Protein AF-A0A958ETL6-F1 (afdb_monomer_lite)

Structure (mmCIF, N/CA/C/O backbone):
data_AF-A0A958ETL6-F1
#
_entry.id   AF-A0A958ETL6-F1
#
loop_
_atom_site.group_PDB
_atom_site.id
_atom_site.type_symbol
_atom_site.label_atom_id
_atom_site.label_alt_id
_atom_site.label_comp_id
_atom_site.label_asym_id
_atom_site.label_entity_id
_atom_site.label_seq_id
_atom_site.pdbx_PDB_ins_code
_atom_site.Cartn_x
_atom_site.Cartn_y
_atom_site.Cartn_z
_atom_site.occupancy
_atom_site.B_iso_or_equiv
_atom_site.auth_seq_id
_atom_site.auth_comp_id
_atom_site.auth_asym_id
_atom_site.auth_atom_id
_atom_site.pdbx_PDB_model_num
ATOM 1 N N . MET A 1 1 ? -33.333 -55.009 3.898 1.00 46.34 1 MET A N 1
ATOM 2 C CA . MET A 1 1 ? -32.183 -54.099 3.695 1.00 46.34 1 MET A CA 1
ATOM 3 C C . MET A 1 1 ? -32.381 -52.874 4.578 1.00 46.34 1 MET A C 1
ATOM 5 O O . MET A 1 1 ? -33.246 -52.064 4.286 1.00 46.34 1 MET A O 1
ATOM 9 N N . ALA A 1 2 ? -31.664 -52.785 5.701 1.00 42.41 2 ALA A N 1
ATOM 10 C CA . ALA A 1 2 ? -31.843 -51.729 6.700 1.00 42.41 2 ALA A CA 1
ATOM 11 C C . ALA A 1 2 ? -30.692 -50.714 6.611 1.00 42.41 2 ALA A C 1
ATOM 13 O O . ALA A 1 2 ? -29.557 -51.043 6.953 1.00 42.41 2 ALA A O 1
ATOM 14 N N . LYS A 1 3 ? -30.967 -49.482 6.167 1.00 53.53 3 LYS A N 1
ATOM 15 C CA . LYS A 1 3 ? -30.033 -48.358 6.334 1.00 53.53 3 LYS A CA 1
ATOM 16 C C . LYS A 1 3 ? -30.390 -47.629 7.629 1.00 53.53 3 LYS A C 1
ATOM 18 O O . LYS A 1 3 ? -31.398 -46.938 7.708 1.00 53.53 3 LYS A O 1
ATOM 23 N N . LYS A 1 4 ? -29.568 -47.863 8.656 1.00 51.84 4 LYS A N 1
ATOM 24 C CA . LYS A 1 4 ? -29.624 -47.212 9.969 1.00 51.84 4 LYS A CA 1
ATOM 25 C C . LYS A 1 4 ? -29.411 -45.701 9.832 1.00 51.84 4 LYS A C 1
ATOM 27 O O . LYS A 1 4 ? -28.411 -45.268 9.265 1.00 51.84 4 LYS A O 1
ATOM 32 N N . GLN A 1 5 ? -30.317 -44.931 10.433 1.00 52.00 5 GLN A N 1
ATOM 33 C CA . GLN A 1 5 ? -30.063 -43.572 10.909 1.00 52.00 5 GLN A CA 1
ATOM 34 C C . GLN A 1 5 ? -28.853 -43.570 11.860 1.00 52.00 5 GLN A C 1
ATOM 36 O O . GLN A 1 5 ? -28.741 -44.442 12.723 1.00 52.00 5 GLN A O 1
ATOM 41 N N . LYS A 1 6 ? -27.983 -42.561 11.757 1.00 50.78 6 LYS A N 1
ATOM 42 C CA . LYS A 1 6 ? -27.083 -42.168 12.848 1.00 50.78 6 LYS A CA 1
ATOM 43 C C . LYS A 1 6 ? -27.304 -40.693 13.158 1.00 50.78 6 LYS A C 1
ATOM 45 O O . LYS A 1 6 ? -26.917 -39.816 12.393 1.00 50.78 6 LYS A O 1
ATOM 50 N N . ASN A 1 7 ? -27.953 -40.468 14.295 1.00 48.41 7 ASN A N 1
ATOM 51 C CA . ASN A 1 7 ? -28.001 -39.196 14.995 1.00 48.41 7 ASN A CA 1
ATOM 52 C C . ASN A 1 7 ? -26.605 -38.821 15.537 1.00 48.41 7 ASN A C 1
ATOM 54 O O . ASN A 1 7 ? -25.854 -39.699 15.955 1.00 48.41 7 ASN A O 1
ATOM 58 N N . LYS A 1 8 ? -26.334 -37.506 15.494 1.00 52.94 8 LYS A N 1
ATOM 59 C CA . LYS A 1 8 ? -25.397 -36.624 16.236 1.00 52.94 8 LYS A CA 1
ATOM 60 C C . LYS A 1 8 ? -24.540 -37.207 17.389 1.00 52.94 8 LYS A C 1
ATOM 62 O O . LYS A 1 8 ? -24.977 -38.096 18.110 1.00 52.94 8 LYS A O 1
ATOM 67 N N . PRO A 1 9 ? -23.417 -36.528 17.702 1.00 44.75 9 PRO A N 1
ATOM 68 C CA . PRO A 1 9 ? -23.505 -35.579 18.820 1.00 44.75 9 PRO A CA 1
ATOM 69 C C . PRO A 1 9 ? -23.043 -34.152 18.478 1.00 44.75 9 PRO A C 1
ATOM 71 O O . PRO A 1 9 ? -22.126 -33.920 17.697 1.00 44.75 9 PRO A O 1
ATOM 74 N N . LEU A 1 10 ? -23.744 -33.199 19.096 1.00 50.62 10 LEU A N 1
ATOM 75 C CA . LEU A 1 10 ? -23.306 -31.829 19.353 1.00 50.62 10 LEU A CA 1
ATOM 76 C C . LEU A 1 10 ? -22.190 -31.829 20.420 1.00 50.62 10 LEU A C 1
ATOM 78 O O . LEU A 1 10 ? -22.149 -32.739 21.245 1.00 50.62 10 LEU A O 1
ATOM 82 N N . LYS A 1 11 ? -21.499 -30.683 20.500 1.00 40.72 11 LYS A N 1
ATOM 83 C CA . LYS A 1 11 ? -20.895 -30.053 21.693 1.00 40.72 11 LYS A CA 1
ATOM 84 C C . LYS A 1 11 ? -19.429 -30.370 22.062 1.00 40.72 11 LYS A C 1
ATOM 86 O O . LYS A 1 11 ? -19.129 -31.395 22.656 1.00 40.72 11 LYS A O 1
ATOM 91 N N . ASN A 1 12 ? -18.631 -29.307 21.904 1.00 40.59 12 ASN A N 1
ATOM 92 C CA . ASN A 1 12 ? -18.041 -28.491 22.982 1.00 40.59 12 ASN A CA 1
ATOM 93 C C . ASN A 1 12 ? -16.544 -28.605 23.298 1.00 40.59 12 ASN A C 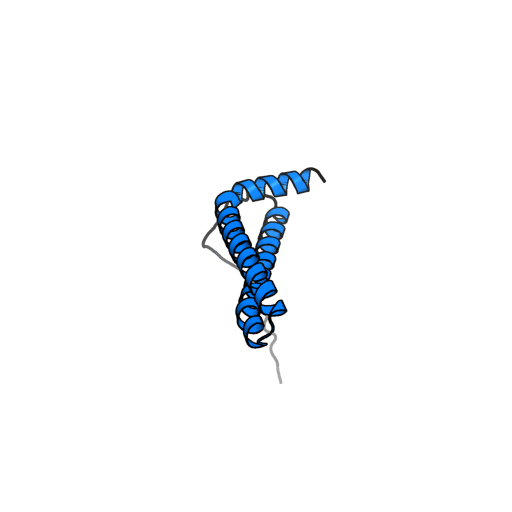1
ATOM 95 O O . ASN A 1 12 ? -16.011 -29.698 23.452 1.00 40.59 12 ASN A O 1
ATOM 99 N N . ASN A 1 13 ? -16.018 -27.404 23.594 1.00 44.56 13 ASN A N 1
ATOM 100 C CA . ASN A 1 13 ? -14.893 -27.064 24.467 1.00 44.56 13 ASN A CA 1
ATOM 101 C C . ASN A 1 13 ? -13.495 -27.220 23.847 1.00 44.56 13 ASN A C 1
ATOM 103 O O . ASN A 1 13 ? -13.175 -28.252 23.280 1.00 44.56 13 ASN A O 1
ATOM 107 N N . ASP A 1 14 ? -12.546 -26.305 23.993 1.00 41.84 14 ASP A N 1
ATOM 108 C CA . ASP A 1 14 ? -12.469 -24.939 24.523 1.00 41.84 14 ASP A CA 1
ATOM 109 C C . ASP A 1 14 ? -10.964 -24.579 24.471 1.00 41.84 14 ASP A C 1
ATOM 111 O O . ASP A 1 14 ? -10.126 -25.480 24.388 1.00 41.84 14 ASP A O 1
ATOM 115 N N . LEU A 1 15 ? -10.632 -23.295 24.623 1.00 43.88 15 LEU A N 1
ATOM 116 C CA . LEU A 1 15 ? -9.331 -22.790 25.109 1.00 43.88 15 LEU A CA 1
ATOM 117 C C . LEU A 1 15 ? -8.105 -22.860 24.169 1.00 43.88 15 LEU A C 1
ATOM 119 O O . LEU A 1 15 ? -7.296 -23.784 24.236 1.00 43.88 15 LEU A O 1
ATOM 123 N N . ASN A 1 16 ? -7.822 -21.754 23.468 1.00 38.59 16 ASN A N 1
ATOM 124 C CA . ASN A 1 16 ? -6.756 -20.851 23.938 1.00 38.59 16 ASN A CA 1
ATOM 125 C C . ASN A 1 16 ? -6.618 -19.562 23.108 1.00 38.59 16 ASN A C 1
ATOM 127 O O . ASN A 1 16 ? -6.317 -19.627 21.921 1.00 38.59 16 ASN A O 1
ATOM 131 N N . LYS A 1 17 ? -6.685 -18.435 23.833 1.00 41.62 17 LYS A N 1
ATOM 132 C CA . LYS A 1 17 ? -6.096 -17.109 23.565 1.00 41.62 17 LYS A CA 1
ATOM 133 C C . LYS A 1 17 ? -6.560 -16.387 22.289 1.00 41.62 17 LYS A C 1
ATOM 135 O O . LYS A 1 17 ? -6.265 -16.807 21.184 1.00 41.62 17 LYS A O 1
ATOM 140 N N . THR A 1 18 ? -7.250 -15.257 22.376 1.00 39.50 18 THR A N 1
ATOM 141 C CA . THR A 1 18 ? -7.011 -14.156 23.316 1.00 39.50 18 THR A CA 1
ATOM 142 C C . THR A 1 18 ? -8.348 -13.511 23.650 1.00 39.50 18 THR A C 1
ATOM 144 O O . THR A 1 18 ? -9.013 -12.970 22.773 1.00 39.50 18 THR A O 1
ATOM 147 N N . GLU A 1 19 ? -8.737 -13.575 24.922 1.00 43.56 19 GLU A N 1
ATOM 148 C CA . GLU A 1 19 ? -9.657 -12.606 25.510 1.00 43.56 19 GLU A CA 1
ATOM 149 C C . GLU A 1 19 ? -8.930 -11.252 25.528 1.00 43.56 19 GLU A C 1
ATOM 151 O O . GLU A 1 19 ? -8.384 -10.824 26.542 1.00 43.56 19 GLU A O 1
ATOM 156 N N . GLU A 1 20 ? -8.834 -10.605 24.368 1.00 45.59 20 GLU A N 1
ATOM 157 C CA . GLU A 1 20 ? -8.721 -9.156 24.341 1.00 45.59 20 GLU A CA 1
ATOM 158 C C . GLU A 1 20 ? -10.092 -8.668 24.776 1.00 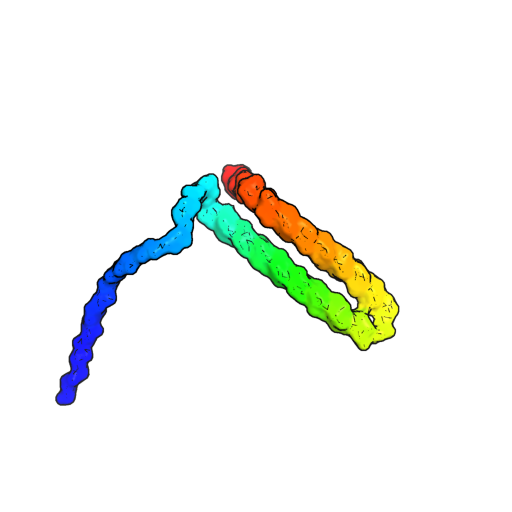45.59 20 GLU A C 1
ATOM 160 O O . GLU A 1 20 ? -11.090 -8.882 24.091 1.00 45.59 20 GLU A O 1
ATOM 165 N N . GLN A 1 21 ? -10.154 -8.091 25.973 1.00 42.19 21 GLN A N 1
ATOM 166 C CA . GLN A 1 21 ? -11.253 -7.224 26.365 1.00 42.19 21 GLN A CA 1
ATOM 167 C C . GLN A 1 21 ? -11.515 -6.296 25.176 1.00 42.19 21 GLN A C 1
ATOM 169 O O . GLN A 1 21 ? -10.674 -5.455 24.862 1.00 42.19 21 GLN A O 1
ATOM 174 N N . THR A 1 22 ? -12.615 -6.507 24.453 1.00 52.03 22 THR A N 1
ATOM 175 C CA . THR A 1 22 ? -12.952 -5.704 23.280 1.00 52.03 22 THR A CA 1
ATOM 176 C C . THR A 1 22 ? -13.326 -4.315 23.784 1.00 52.03 22 THR A C 1
ATOM 178 O O . THR A 1 22 ? -14.491 -4.034 24.050 1.00 52.03 22 THR A O 1
ATOM 181 N N . GLU A 1 23 ? -12.320 -3.454 23.962 1.00 57.12 23 GLU A N 1
ATOM 182 C CA . GLU A 1 23 ? -12.477 -2.023 24.257 1.00 57.12 23 GLU A CA 1
ATOM 183 C C . GLU A 1 23 ? -13.205 -1.299 23.103 1.00 57.12 23 GLU A C 1
ATOM 185 O O . GLU A 1 23 ? -13.598 -0.151 23.267 1.00 57.12 23 GLU A O 1
ATOM 190 N N . PHE A 1 24 ? -13.410 -1.975 21.961 1.00 59.41 24 PHE A N 1
ATOM 191 C CA . PHE A 1 24 ? -13.992 -1.449 20.728 1.00 59.41 24 PHE A CA 1
ATOM 192 C C . PHE A 1 24 ? -15.130 -2.331 20.204 1.00 59.41 24 PHE A C 1
ATOM 194 O O . PHE A 1 24 ? -15.059 -3.558 20.260 1.00 59.41 24 PHE A O 1
ATOM 201 N N . SER A 1 25 ? -16.156 -1.701 19.625 1.00 72.50 25 SER A N 1
ATOM 202 C CA . SER A 1 25 ? -17.267 -2.379 18.935 1.00 72.50 25 SER A CA 1
ATOM 203 C C . SER A 1 25 ? -16.801 -3.388 17.865 1.00 72.50 25 SER A C 1
ATOM 205 O O . SER A 1 25 ? -15.905 -3.090 17.071 1.00 72.50 25 SER A O 1
ATOM 207 N N . GLU A 1 26 ? -17.476 -4.545 17.761 1.00 76.19 26 GLU A N 1
ATOM 208 C CA . GLU A 1 26 ? -17.241 -5.559 16.710 1.00 76.19 26 GLU A CA 1
ATOM 209 C C . GLU A 1 26 ? -17.276 -4.956 15.290 1.00 76.19 26 GLU A C 1
ATOM 211 O O . GLU A 1 26 ? -16.542 -5.384 14.393 1.00 76.19 26 GLU A O 1
ATOM 216 N N . ALA A 1 27 ? -18.096 -3.917 15.079 1.00 73.56 27 ALA A N 1
ATOM 217 C CA . ALA A 1 27 ? -18.179 -3.200 13.807 1.00 73.56 27 ALA A CA 1
ATOM 218 C C . ALA A 1 27 ? -16.874 -2.452 13.470 1.00 73.56 27 ALA A C 1
ATOM 220 O O . ALA A 1 27 ? -16.440 -2.445 12.313 1.00 73.56 27 ALA A O 1
ATOM 221 N N . THR A 1 28 ? -16.221 -1.866 14.477 1.00 72.94 28 THR A N 1
ATOM 222 C CA . THR A 1 28 ? -14.948 -1.142 14.350 1.00 72.94 28 THR A CA 1
ATOM 223 C C . THR A 1 28 ? -13.820 -2.094 13.967 1.00 72.94 28 THR A C 1
ATOM 225 O O . THR A 1 28 ? -13.035 -1.802 13.061 1.00 72.94 28 THR A O 1
ATOM 228 N N . GLU A 1 29 ? -13.766 -3.269 14.593 1.00 77.81 29 GLU A N 1
ATOM 229 C CA . GLU A 1 29 ? -12.745 -4.276 14.292 1.00 77.81 29 GLU A CA 1
ATOM 230 C C . GLU A 1 29 ? -12.918 -4.883 12.899 1.00 77.81 29 GLU A C 1
ATOM 232 O O . GLU A 1 29 ? -11.943 -5.054 12.157 1.00 77.81 29 GLU A O 1
ATOM 237 N N . ALA A 1 30 ? -14.163 -5.158 12.501 1.00 81.94 30 ALA A N 1
ATOM 238 C CA . ALA A 1 30 ? -14.475 -5.651 11.166 1.00 81.94 30 ALA A CA 1
ATOM 239 C C . ALA A 1 30 ? -14.061 -4.645 10.079 1.00 81.94 30 ALA A C 1
ATOM 241 O O . ALA A 1 30 ? -13.471 -5.036 9.064 1.00 81.94 30 ALA A O 1
ATOM 242 N N . LEU A 1 31 ? -14.319 -3.349 10.295 1.00 79.88 31 LEU A N 1
ATOM 243 C CA . LEU A 1 31 ? -13.895 -2.278 9.391 1.00 79.88 31 LEU A CA 1
ATOM 244 C C . LEU A 1 31 ? -12.375 -2.133 9.350 1.00 79.88 31 LEU A C 1
ATOM 246 O O . LEU A 1 31 ? -11.807 -2.120 8.258 1.00 79.88 31 LEU A O 1
ATOM 250 N N . TYR A 1 32 ? -11.710 -2.108 10.506 1.00 80.94 32 TYR A N 1
ATOM 251 C CA . TYR A 1 32 ? -10.251 -2.042 10.595 1.00 80.94 32 TYR A CA 1
ATOM 252 C C . TYR A 1 32 ? -9.586 -3.189 9.820 1.00 80.94 32 TYR A C 1
ATOM 254 O O . TYR A 1 32 ? -8.739 -2.965 8.952 1.00 80.94 32 TYR A O 1
ATOM 262 N N . LYS A 1 33 ? -10.051 -4.426 10.028 1.00 83.31 33 LYS A N 1
ATOM 263 C CA . LYS A 1 33 ? -9.542 -5.610 9.323 1.00 83.31 33 LYS A CA 1
ATOM 264 C C . LYS A 1 33 ? -9.806 -5.556 7.817 1.00 83.31 33 LYS A C 1
ATOM 266 O O . LYS A 1 33 ? -8.984 -6.022 7.024 1.00 83.31 33 LYS A O 1
ATOM 271 N N . LYS A 1 34 ? -10.940 -4.985 7.401 1.00 85.56 34 LYS A N 1
ATOM 272 C CA . LYS A 1 34 ? -11.269 -4.786 5.984 1.00 85.56 34 LYS A CA 1
ATOM 273 C C . LYS A 1 34 ? -10.344 -3.751 5.341 1.00 85.56 34 LYS A C 1
ATOM 275 O O . LYS A 1 34 ? -9.843 -4.011 4.250 1.00 85.56 34 LYS A O 1
ATOM 280 N N . ILE A 1 35 ? -10.069 -2.640 6.025 1.00 83.94 35 ILE A N 1
ATOM 281 C CA . ILE A 1 35 ? -9.134 -1.598 5.571 1.00 83.94 35 ILE A CA 1
ATOM 282 C C . ILE A 1 35 ? -7.727 -2.181 5.415 1.00 83.94 35 ILE A C 1
ATOM 284 O O . ILE A 1 35 ? -7.141 -2.054 4.340 1.00 83.94 35 ILE A O 1
ATOM 288 N N . LEU A 1 36 ? -7.227 -2.908 6.421 1.00 83.12 36 LEU A N 1
ATOM 289 C CA . LEU A 1 36 ? -5.921 -3.575 6.351 1.00 83.12 36 LEU A CA 1
ATOM 290 C C . LEU A 1 36 ? -5.823 -4.537 5.161 1.00 83.12 36 LEU A C 1
ATOM 292 O O . LEU A 1 36 ? -4.822 -4.549 4.444 1.00 83.12 36 LEU A O 1
ATOM 296 N N . ARG A 1 37 ? -6.878 -5.321 4.904 1.00 86.50 37 ARG A N 1
ATOM 297 C CA . ARG A 1 37 ? -6.914 -6.249 3.765 1.00 86.50 37 ARG A CA 1
ATOM 298 C C . ARG A 1 37 ? -6.850 -5.517 2.424 1.00 86.50 37 ARG A C 1
ATOM 300 O O . ARG A 1 37 ? -6.126 -5.958 1.535 1.00 86.50 37 ARG A O 1
ATOM 307 N N . VAL A 1 38 ? -7.589 -4.417 2.279 1.00 87.12 38 VAL A N 1
ATOM 308 C CA . VAL A 1 38 ? -7.574 -3.597 1.057 1.00 87.12 38 VAL A CA 1
ATOM 309 C C . VAL A 1 38 ? -6.200 -2.961 0.855 1.00 87.12 38 VAL A C 1
ATOM 311 O O . VAL A 1 38 ? -5.657 -3.036 -0.244 1.00 87.12 38 VAL A O 1
ATOM 314 N N . MET A 1 39 ? -5.598 -2.406 1.910 1.00 80.31 39 MET A N 1
ATOM 315 C CA . MET A 1 39 ? -4.248 -1.840 1.847 1.00 80.31 39 MET A CA 1
ATOM 316 C C . MET A 1 39 ? -3.208 -2.881 1.425 1.00 80.31 39 MET A C 1
ATOM 318 O O . MET A 1 39 ? -2.415 -2.617 0.524 1.00 80.31 39 MET A O 1
ATOM 322 N N . SER A 1 40 ? -3.263 -4.085 2.000 1.00 86.00 40 SER A N 1
ATOM 323 C CA . SER A 1 40 ? -2.376 -5.194 1.629 1.00 86.00 40 SER A CA 1
ATOM 324 C C . SER A 1 40 ? -2.507 -5.574 0.147 1.00 86.00 40 SER A C 1
ATOM 326 O O . SER A 1 40 ? -1.500 -5.750 -0.539 1.00 86.00 40 SER A O 1
ATOM 328 N N . TRP A 1 41 ? -3.733 -5.619 -0.385 1.00 90.44 41 TRP A N 1
ATOM 329 C CA . TRP A 1 41 ? -3.971 -5.857 -1.812 1.00 90.44 41 TRP A CA 1
ATOM 330 C C . TRP A 1 41 ? -3.389 -4.759 -2.704 1.00 90.44 41 TRP A C 1
ATOM 332 O O . TRP A 1 41 ? -2.755 -5.068 -3.711 1.00 90.44 41 TRP A O 1
ATOM 342 N N . ILE A 1 42 ? -3.565 -3.489 -2.329 1.00 85.00 42 ILE A N 1
ATOM 343 C CA . ILE A 1 42 ? -3.013 -2.352 -3.079 1.00 85.00 42 ILE A CA 1
ATOM 344 C C . ILE A 1 42 ? -1.486 -2.448 -3.140 1.00 85.00 42 ILE A C 1
ATOM 346 O O . ILE A 1 42 ? -0.912 -2.303 -4.217 1.00 85.00 42 ILE A O 1
ATOM 350 N N . VAL A 1 43 ? -0.825 -2.744 -2.014 1.00 85.81 43 VAL A N 1
ATOM 351 C CA . VAL A 1 43 ? 0.634 -2.933 -1.975 1.00 85.81 43 VAL A CA 1
ATOM 352 C C . VAL A 1 43 ? 1.060 -4.083 -2.890 1.00 85.81 43 VAL A C 1
ATOM 354 O O . VAL A 1 43 ? 1.993 -3.914 -3.673 1.00 85.81 43 VAL A O 1
ATOM 357 N N . GLY A 1 44 ? 0.349 -5.215 -2.860 1.00 88.81 44 GLY A N 1
ATOM 358 C CA . GLY A 1 44 ? 0.627 -6.356 -3.736 1.00 88.81 44 GLY A CA 1
ATOM 359 C C . GLY A 1 44 ? 0.510 -6.018 -5.226 1.00 88.81 44 GLY A C 1
ATOM 360 O O . GLY A 1 44 ? 1.412 -6.330 -6.002 1.00 88.81 44 GLY A O 1
ATOM 361 N N . ILE A 1 45 ? -0.559 -5.322 -5.625 1.00 89.19 45 ILE A N 1
ATOM 362 C CA . ILE A 1 45 ? -0.761 -4.882 -7.015 1.00 89.19 45 ILE A CA 1
ATOM 363 C C . ILE A 1 45 ? 0.343 -3.906 -7.436 1.00 89.19 45 ILE A C 1
ATOM 365 O O . ILE A 1 45 ? 0.922 -4.073 -8.508 1.00 89.19 45 ILE A O 1
ATOM 369 N N . CYS A 1 46 ? 0.676 -2.924 -6.593 1.00 86.62 46 CYS A N 1
ATOM 370 C CA . CYS A 1 46 ? 1.772 -1.995 -6.865 1.00 86.62 46 CYS A CA 1
ATOM 371 C C . CYS A 1 46 ? 3.097 -2.735 -7.071 1.00 86.62 46 CYS A C 1
ATOM 373 O O . CYS A 1 46 ? 3.818 -2.423 -8.013 1.00 86.62 46 CYS A O 1
ATOM 375 N N . PHE A 1 47 ? 3.394 -3.742 -6.247 1.00 89.56 47 PHE A N 1
ATOM 376 C CA . PHE A 1 47 ? 4.623 -4.527 -6.362 1.00 89.56 47 PHE A CA 1
ATOM 377 C C . PHE A 1 47 ? 4.718 -5.248 -7.713 1.00 89.56 47 PHE A C 1
ATOM 379 O O . PHE A 1 47 ? 5.737 -5.170 -8.395 1.00 89.56 47 PHE A O 1
ATOM 386 N N . VAL A 1 48 ? 3.626 -5.889 -8.138 1.00 91.81 48 VAL A N 1
ATOM 387 C CA . VAL A 1 48 ? 3.541 -6.568 -9.440 1.00 91.81 48 VAL A CA 1
ATOM 388 C C . VAL A 1 48 ? 3.702 -5.573 -10.593 1.00 91.81 48 VAL A C 1
ATOM 390 O O . VAL A 1 48 ? 4.471 -5.824 -11.520 1.00 91.81 48 VAL A O 1
ATOM 393 N N . LEU A 1 49 ? 3.025 -4.424 -10.530 1.00 87.81 49 LEU A N 1
ATOM 394 C CA . LEU A 1 49 ? 3.107 -3.395 -11.568 1.00 87.81 49 LEU A CA 1
ATOM 395 C C . LEU A 1 49 ? 4.516 -2.808 -11.687 1.00 87.81 49 LEU A C 1
ATOM 397 O O . LEU A 1 49 ? 4.995 -2.630 -12.801 1.00 87.81 49 LEU A O 1
ATOM 401 N N . ILE A 1 50 ? 5.207 -2.561 -10.573 1.00 88.25 50 ILE A N 1
ATOM 402 C CA . ILE A 1 50 ? 6.580 -2.035 -10.589 1.00 88.25 50 ILE A CA 1
ATOM 403 C C . ILE A 1 50 ? 7.549 -2.997 -11.288 1.00 88.25 50 ILE A C 1
ATOM 405 O O . ILE A 1 50 ? 8.488 -2.544 -11.932 1.00 88.25 50 ILE A O 1
ATOM 409 N N . ILE A 1 51 ? 7.322 -4.309 -11.195 1.00 88.25 51 ILE A N 1
ATOM 410 C CA . ILE A 1 51 ? 8.153 -5.317 -11.869 1.00 88.25 51 ILE A CA 1
ATOM 411 C C . ILE A 1 51 ? 7.810 -5.405 -13.361 1.00 88.25 51 ILE A C 1
ATOM 413 O O . ILE A 1 51 ? 8.703 -5.523 -14.197 1.00 88.25 51 ILE A O 1
ATOM 417 N N . ILE A 1 52 ? 6.520 -5.365 -13.700 1.00 89.00 52 ILE A N 1
ATOM 418 C CA . ILE A 1 52 ? 6.035 -5.627 -15.060 1.00 89.00 52 ILE A CA 1
ATOM 419 C C . ILE A 1 52 ? 6.161 -4.398 -15.974 1.00 89.00 52 ILE A C 1
ATOM 421 O O . ILE A 1 52 ? 6.540 -4.541 -17.133 1.00 89.00 52 ILE A O 1
ATOM 425 N N . LEU A 1 53 ? 5.850 -3.192 -15.488 1.00 86.69 53 LEU A N 1
ATOM 426 C CA . LEU A 1 53 ? 5.797 -1.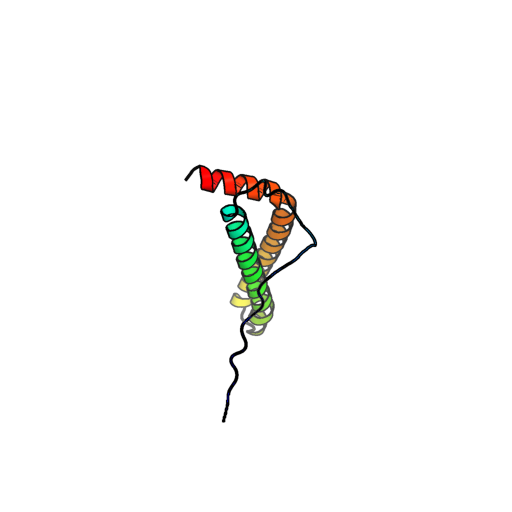980 -16.320 1.00 86.69 53 LEU A CA 1
ATOM 427 C C . LEU A 1 53 ? 7.137 -1.604 -16.986 1.00 86.69 53 LEU A C 1
ATOM 429 O O . LEU A 1 53 ? 7.100 -1.209 -18.154 1.00 86.69 53 LEU A O 1
ATOM 433 N N . PRO A 1 54 ? 8.307 -1.737 -16.329 1.00 85.81 54 PRO A N 1
ATOM 434 C CA . PRO A 1 54 ? 9.598 -1.449 -16.955 1.00 85.81 54 PRO A CA 1
ATOM 435 C C . PRO A 1 54 ? 9.930 -2.352 -18.147 1.00 85.81 54 PRO A C 1
ATOM 437 O O . PRO A 1 54 ? 10.673 -1.935 -19.031 1.00 85.81 54 PRO A O 1
ATOM 440 N N . LEU A 1 55 ? 9.364 -3.565 -18.209 1.00 87.06 55 LEU A N 1
ATOM 441 C CA . LEU A 1 55 ? 9.644 -4.539 -19.274 1.00 87.06 55 LEU A CA 1
ATOM 442 C C . LEU A 1 55 ? 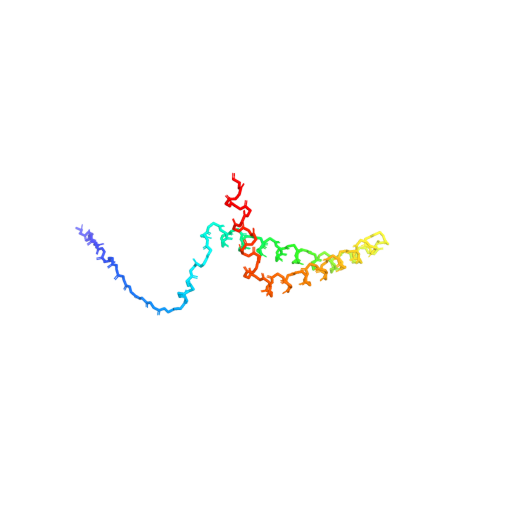9.102 -4.118 -20.647 1.00 87.06 55 LEU A C 1
ATOM 444 O O . LEU A 1 55 ? 9.495 -4.685 -21.659 1.00 87.06 55 LEU A O 1
ATOM 448 N N . PHE A 1 56 ? 8.206 -3.133 -20.697 1.00 88.31 56 PHE A N 1
ATOM 449 C CA . PHE A 1 56 ? 7.637 -2.624 -21.946 1.00 88.31 56 PHE A CA 1
ATOM 450 C C . PHE A 1 56 ? 8.509 -1.551 -22.626 1.00 88.31 56 PHE A C 1
ATOM 452 O O . PHE A 1 56 ? 8.070 -0.975 -23.619 1.00 88.31 56 PHE A O 1
ATOM 459 N N . GLU A 1 57 ? 9.699 -1.248 -22.080 1.00 83.56 57 GLU A N 1
ATOM 460 C CA . GLU A 1 57 ? 10.713 -0.327 -22.638 1.00 83.56 57 GLU A CA 1
ATOM 461 C C . GLU A 1 57 ? 10.164 1.048 -23.080 1.00 83.56 57 GLU A C 1
ATOM 463 O O . GLU A 1 57 ? 10.689 1.714 -23.971 1.00 83.56 57 GLU A O 1
ATOM 468 N N . ASN A 1 58 ? 9.089 1.511 -22.438 1.00 89.00 58 ASN A N 1
ATOM 469 C CA . ASN A 1 58 ? 8.433 2.771 -22.762 1.00 89.00 58 ASN A CA 1
ATOM 470 C C . ASN A 1 58 ? 8.763 3.834 -21.706 1.00 89.00 58 ASN A C 1
ATOM 472 O O . ASN A 1 58 ? 8.482 3.665 -20.519 1.00 89.00 58 ASN A O 1
ATOM 476 N N . VAL A 1 59 ? 9.297 4.973 -22.153 1.00 87.19 59 VAL A N 1
ATOM 477 C CA . VAL A 1 59 ? 9.738 6.089 -21.293 1.00 87.19 59 VAL A CA 1
ATOM 478 C C . VAL A 1 59 ? 8.612 6.623 -20.392 1.00 87.19 59 VAL A C 1
ATOM 480 O O . VAL A 1 59 ? 8.853 7.023 -19.251 1.00 87.19 59 VAL A O 1
ATOM 483 N N . THR A 1 60 ? 7.364 6.600 -20.869 1.00 87.88 60 THR A N 1
ATOM 484 C CA . THR A 1 60 ? 6.191 7.005 -20.079 1.00 87.88 60 THR A CA 1
ATOM 485 C C . THR A 1 60 ? 5.914 6.009 -18.957 1.00 87.88 60 THR A C 1
ATOM 487 O O . THR A 1 60 ? 5.678 6.413 -17.818 1.00 87.88 60 THR A O 1
ATOM 490 N N . LEU A 1 61 ? 5.983 4.709 -19.260 1.00 86.12 61 LEU A N 1
ATOM 491 C CA . LEU A 1 61 ? 5.761 3.642 -18.283 1.00 86.12 61 LEU A CA 1
ATOM 492 C C . LEU A 1 61 ? 6.868 3.611 -17.227 1.00 86.12 61 LEU A C 1
ATOM 494 O O . LEU A 1 61 ? 6.576 3.361 -16.061 1.00 86.12 61 LEU A O 1
ATOM 498 N N . ASP A 1 62 ? 8.106 3.940 -17.589 1.00 86.75 62 ASP A N 1
ATOM 499 C CA . ASP A 1 62 ? 9.212 4.036 -16.632 1.00 86.75 62 ASP A CA 1
ATOM 500 C C . ASP A 1 62 ? 8.999 5.184 -15.624 1.00 86.75 62 ASP A C 1
ATOM 502 O O . ASP A 1 62 ? 9.187 5.030 -14.413 1.00 86.75 62 ASP A O 1
ATOM 506 N N . ARG A 1 63 ? 8.496 6.336 -16.092 1.00 87.88 63 ARG A N 1
ATOM 507 C CA . ARG A 1 63 ? 8.125 7.450 -15.205 1.00 87.88 63 ARG A CA 1
ATOM 508 C C . ARG A 1 63 ? 6.949 7.085 -14.295 1.00 87.88 63 ARG A C 1
ATOM 510 O O . ARG A 1 63 ? 6.993 7.390 -13.105 1.00 87.88 63 ARG A O 1
ATOM 517 N N . ILE A 1 64 ? 5.930 6.412 -14.831 1.00 88.69 64 ILE A N 1
ATOM 518 C CA . ILE A 1 64 ? 4.790 5.912 -14.048 1.00 88.69 64 ILE A CA 1
ATOM 519 C C . ILE A 1 64 ? 5.270 4.904 -12.996 1.00 88.69 64 ILE A C 1
ATOM 521 O O . ILE A 1 64 ? 4.883 5.009 -11.837 1.00 88.69 64 ILE A O 1
ATOM 525 N N . THR A 1 65 ? 6.175 3.995 -13.357 1.00 88.50 65 THR A N 1
ATOM 526 C CA . THR A 1 65 ? 6.737 2.993 -12.439 1.00 88.50 65 THR A CA 1
ATOM 527 C C . THR A 1 65 ? 7.455 3.637 -11.260 1.00 88.50 65 THR A C 1
ATOM 529 O O . THR A 1 65 ? 7.238 3.236 -10.119 1.00 88.50 65 THR A O 1
ATOM 532 N N . LYS A 1 66 ? 8.247 4.689 -11.501 1.00 87.88 66 LYS A N 1
ATOM 533 C CA . LYS A 1 66 ? 8.894 5.465 -10.429 1.00 87.88 66 LYS A CA 1
ATOM 534 C C . LYS A 1 66 ? 7.872 6.080 -9.473 1.00 87.88 66 LYS A C 1
ATOM 536 O O . LYS A 1 66 ? 8.048 6.003 -8.262 1.00 87.88 66 LYS A O 1
ATOM 541 N N . VAL A 1 67 ? 6.784 6.647 -9.996 1.00 90.00 67 VAL A N 1
ATOM 542 C CA . VAL A 1 67 ? 5.702 7.195 -9.162 1.00 90.00 67 VAL A CA 1
ATOM 543 C C . VAL A 1 67 ? 5.001 6.087 -8.369 1.00 90.00 67 VAL A C 1
ATOM 545 O O . VAL A 1 67 ? 4.818 6.238 -7.163 1.00 90.00 67 VAL A O 1
ATOM 548 N N . LEU A 1 68 ? 4.673 4.953 -9.002 1.00 88.56 68 LEU A N 1
ATOM 549 C CA . LEU A 1 68 ? 4.099 3.789 -8.315 1.00 88.56 68 LEU A CA 1
ATOM 550 C C . LEU A 1 68 ? 5.015 3.257 -7.213 1.00 88.56 68 LEU A C 1
ATOM 552 O O . LEU A 1 68 ? 4.520 2.878 -6.156 1.00 88.56 68 LEU A O 1
ATOM 556 N N . TYR A 1 69 ? 6.330 3.257 -7.432 1.00 89.31 69 TYR A N 1
ATOM 557 C CA . TYR A 1 69 ? 7.307 2.869 -6.423 1.00 89.31 69 TYR A CA 1
ATOM 558 C C . TYR A 1 69 ? 7.228 3.768 -5.188 1.00 89.31 69 TYR A C 1
ATOM 560 O O . TYR A 1 69 ? 7.069 3.260 -4.079 1.00 89.31 69 TYR A O 1
ATOM 568 N N . TYR A 1 70 ? 7.245 5.092 -5.362 1.00 89.50 70 TYR A N 1
ATOM 569 C CA . TYR A 1 70 ? 7.103 6.012 -4.230 1.00 89.50 70 TYR A CA 1
ATOM 570 C C . TYR A 1 70 ? 5.763 5.847 -3.513 1.00 89.50 70 TYR A C 1
ATOM 572 O O . TYR A 1 70 ? 5.736 5.807 -2.286 1.00 89.50 70 TYR A O 1
ATOM 580 N N . ILE A 1 71 ? 4.663 5.690 -4.256 1.00 87.62 71 ILE A N 1
ATOM 581 C CA . ILE A 1 71 ? 3.341 5.432 -3.671 1.00 87.62 71 ILE A CA 1
ATOM 582 C C . ILE A 1 71 ? 3.356 4.128 -2.867 1.00 87.62 71 ILE A C 1
ATOM 584 O O . ILE A 1 71 ? 2.879 4.108 -1.737 1.00 87.62 71 ILE A O 1
ATOM 588 N N . GLY A 1 72 ? 3.925 3.052 -3.414 1.00 85.44 72 GLY A N 1
ATOM 589 C CA . GLY A 1 72 ? 4.040 1.761 -2.740 1.00 85.44 72 GLY A CA 1
ATOM 590 C C . GLY A 1 72 ? 4.847 1.845 -1.444 1.00 85.44 72 GLY A C 1
ATOM 591 O O . GLY A 1 72 ? 4.395 1.345 -0.415 1.00 85.44 72 GLY A O 1
ATOM 592 N N . VAL A 1 73 ? 5.992 2.534 -1.468 1.00 88.25 73 VAL A N 1
ATOM 593 C CA . VAL A 1 73 ? 6.842 2.754 -0.285 1.00 88.25 73 VAL A CA 1
ATOM 594 C C . VAL A 1 73 ? 6.126 3.599 0.768 1.00 88.25 73 VAL A C 1
ATOM 596 O O . VAL A 1 73 ? 6.138 3.240 1.943 1.00 88.25 73 VAL A O 1
ATOM 599 N N . ILE A 1 74 ? 5.461 4.685 0.367 1.00 89.69 74 ILE A N 1
ATOM 600 C CA . ILE A 1 74 ? 4.669 5.516 1.285 1.00 89.69 74 ILE A CA 1
ATOM 601 C C . ILE A 1 74 ? 3.535 4.697 1.902 1.00 89.69 74 ILE A C 1
ATOM 603 O O . ILE A 1 74 ? 3.287 4.810 3.097 1.00 89.69 74 ILE A O 1
ATOM 607 N N . ASN A 1 75 ? 2.863 3.854 1.118 1.00 84.00 75 ASN A N 1
ATOM 608 C CA . ASN A 1 75 ? 1.765 3.026 1.608 1.00 84.00 75 ASN A CA 1
ATOM 609 C C . ASN A 1 75 ? 2.256 1.945 2.587 1.00 84.00 75 ASN A C 1
ATOM 611 O O . ASN A 1 75 ? 1.594 1.672 3.582 1.00 84.00 75 ASN A O 1
ATOM 615 N N . LEU A 1 76 ? 3.446 1.380 2.355 1.00 86.81 76 LEU A N 1
ATOM 616 C CA . LEU A 1 76 ? 4.131 0.499 3.309 1.00 86.81 76 LEU A CA 1
ATOM 617 C C . LEU A 1 76 ? 4.476 1.228 4.609 1.00 86.81 76 LEU A C 1
ATOM 619 O O . LEU A 1 76 ? 4.200 0.718 5.690 1.00 86.81 76 LEU A O 1
ATOM 623 N N . LEU A 1 77 ? 5.028 2.437 4.509 1.00 88.12 77 LEU A N 1
ATOM 624 C CA . LEU A 1 77 ? 5.345 3.257 5.675 1.00 88.12 77 LEU A CA 1
ATOM 625 C C . LEU A 1 77 ? 4.076 3.596 6.470 1.00 88.12 77 LEU A C 1
ATOM 627 O O . LEU A 1 77 ? 4.048 3.468 7.691 1.00 88.12 77 LEU A O 1
ATOM 631 N N . ALA A 1 78 ? 3.009 3.981 5.768 1.00 82.25 78 ALA A N 1
ATOM 632 C CA . ALA A 1 78 ? 1.706 4.231 6.361 1.00 82.25 78 ALA A CA 1
ATOM 633 C C . ALA A 1 78 ? 1.166 2.972 7.045 1.00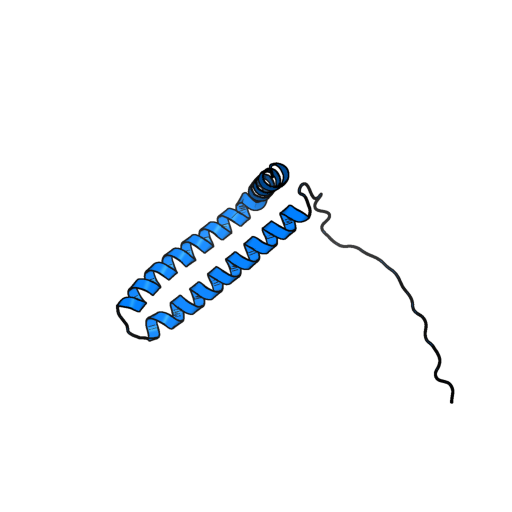 82.25 78 ALA A C 1
ATOM 635 O O . ALA A 1 78 ? 0.665 3.077 8.156 1.00 82.25 78 ALA A O 1
ATOM 636 N N . PHE A 1 79 ? 1.319 1.791 6.440 1.00 83.12 79 PHE A N 1
ATOM 637 C CA . PHE A 1 79 ? 0.922 0.519 7.043 1.00 83.12 79 PHE A CA 1
ATOM 638 C C . PHE A 1 79 ? 1.651 0.259 8.367 1.00 83.12 79 PHE A C 1
ATOM 640 O O . PHE A 1 79 ? 1.003 -0.025 9.369 1.00 83.12 79 PHE A O 1
ATOM 647 N N . THR A 1 80 ? 2.973 0.445 8.410 1.00 84.38 80 THR A N 1
ATOM 648 C CA . THR A 1 80 ? 3.753 0.318 9.652 1.00 84.38 80 THR A CA 1
ATOM 649 C C . THR A 1 80 ? 3.295 1.314 10.719 1.00 84.38 80 THR A C 1
ATOM 651 O O . THR A 1 80 ? 3.171 0.962 11.890 1.00 84.38 80 THR A O 1
ATOM 654 N N . ILE A 1 81 ? 2.996 2.556 10.332 1.00 84.25 81 ILE A N 1
ATOM 655 C CA . ILE A 1 81 ? 2.474 3.570 11.258 1.00 84.25 81 ILE A CA 1
ATOM 656 C C . ILE A 1 81 ? 1.066 3.194 11.746 1.00 84.25 81 ILE A C 1
ATOM 658 O O . ILE A 1 81 ? 0.774 3.332 12.932 1.00 84.25 81 ILE A O 1
ATOM 662 N N . PHE A 1 82 ? 0.201 2.686 10.865 1.00 80.81 82 PHE A N 1
ATOM 663 C CA . PHE A 1 82 ? -1.137 2.202 11.215 1.00 80.81 82 PHE A CA 1
ATOM 664 C C . PHE A 1 82 ? -1.099 1.033 12.191 1.00 80.81 82 PHE A C 1
ATOM 666 O O . PHE A 1 82 ? -1.967 0.941 13.054 1.00 80.81 82 PHE A O 1
ATOM 673 N N . GLU A 1 83 ? -0.116 0.150 12.053 1.00 77.56 83 GLU A N 1
ATOM 674 C CA . GLU A 1 83 ? 0.105 -0.957 12.977 1.00 77.56 83 GLU A CA 1
ATOM 675 C C . GLU A 1 83 ? 0.560 -0.439 14.348 1.00 77.56 83 GLU A C 1
ATOM 677 O O . GLU A 1 83 ? 0.032 -0.856 15.374 1.00 77.56 83 GLU A O 1
ATOM 682 N N . PHE A 1 84 ? 1.450 0.558 14.378 1.00 81.19 84 PHE A N 1
ATOM 683 C CA . PHE A 1 84 ? 1.936 1.155 15.627 1.00 81.19 84 PHE A CA 1
ATOM 684 C C . PHE A 1 84 ? 0.875 1.990 16.365 1.00 81.19 84 PHE A C 1
ATOM 686 O O . PHE A 1 84 ? 0.903 2.117 17.586 1.00 81.19 84 PHE A O 1
ATOM 693 N N . ILE A 1 85 ? -0.064 2.576 15.621 1.00 83.19 85 ILE A N 1
ATOM 694 C CA . ILE A 1 85 ? -1.134 3.450 16.127 1.00 83.19 85 ILE A CA 1
ATOM 695 C C . ILE A 1 85 ? -2.482 2.700 16.115 1.00 83.19 85 ILE A C 1
ATOM 697 O O . ILE A 1 85 ? -3.538 3.318 16.238 1.00 83.19 85 ILE A O 1
ATOM 701 N N . ALA A 1 86 ? -2.478 1.366 15.995 1.00 76.31 86 ALA A N 1
ATOM 702 C CA . ALA A 1 86 ? -3.689 0.560 15.825 1.00 76.31 86 ALA A CA 1
ATOM 703 C C . ALA A 1 86 ? -4.764 0.877 16.879 1.00 76.31 86 ALA A C 1
ATOM 705 O O . ALA A 1 86 ? -5.910 1.138 16.517 1.00 76.31 86 ALA A O 1
ATOM 706 N N . ASP A 1 87 ? -4.386 0.985 18.154 1.00 75.75 87 ASP A N 1
ATOM 707 C CA . ASP A 1 87 ? -5.316 1.293 19.249 1.00 75.75 87 ASP A CA 1
ATOM 708 C C . ASP A 1 87 ? -5.911 2.703 19.153 1.00 75.75 87 ASP A C 1
ATOM 710 O O . ASP A 1 87 ? -7.109 2.912 19.344 1.00 75.75 87 ASP A O 1
ATOM 714 N N . SER A 1 88 ? -5.095 3.695 18.797 1.00 79.25 88 SER A N 1
ATOM 715 C CA . SER A 1 88 ? -5.577 5.069 18.603 1.00 79.25 88 SER A CA 1
ATOM 716 C C . SER A 1 88 ? -6.439 5.198 17.346 1.00 79.25 88 SER A C 1
ATOM 718 O O . SER A 1 88 ? -7.381 5.990 17.320 1.00 79.25 88 SER A O 1
ATOM 720 N N . PHE A 1 89 ? -6.161 4.402 16.313 1.00 76.25 89 PHE A N 1
ATOM 721 C CA . PHE A 1 89 ? -6.964 4.378 15.097 1.00 76.25 89 PHE A CA 1
ATOM 722 C C . PHE A 1 89 ? -8.306 3.672 15.310 1.00 76.25 89 PHE A C 1
ATOM 724 O O . PHE A 1 89 ? -9.330 4.173 14.847 1.00 76.25 89 PHE A O 1
ATOM 731 N N . LYS A 1 90 ? -8.335 2.577 16.083 1.00 71.88 90 LYS A N 1
ATOM 732 C CA . LYS A 1 90 ? -9.579 1.947 16.550 1.00 71.88 90 LYS A CA 1
ATOM 733 C C . LYS A 1 90 ? -10.433 2.943 17.353 1.00 71.88 90 LYS A C 1
ATOM 735 O O . LYS A 1 90 ? -11.611 3.100 17.040 1.00 71.88 90 LYS A O 1
ATOM 740 N N . ARG A 1 91 ? -9.830 3.719 18.269 1.00 77.88 91 ARG A N 1
ATOM 741 C CA . ARG A 1 91 ? -10.507 4.820 19.001 1.00 77.88 91 ARG A CA 1
ATOM 742 C C . ARG A 1 91 ? -11.067 5.901 18.073 1.00 77.88 91 ARG A C 1
ATOM 744 O O . ARG A 1 91 ? -12.139 6.446 18.332 1.00 77.88 91 ARG A O 1
ATOM 751 N N . PHE A 1 92 ? -10.350 6.245 17.004 1.00 78.69 92 PHE A N 1
ATOM 752 C CA . PHE A 1 92 ? -10.812 7.233 16.026 1.00 78.69 92 PHE A CA 1
ATOM 753 C C . PHE A 1 92 ? -11.982 6.709 15.182 1.00 78.69 92 PHE A C 1
ATOM 755 O O . PHE A 1 92 ? -12.974 7.415 15.016 1.00 78.69 92 PHE A O 1
ATOM 762 N N . LEU A 1 93 ? -11.890 5.470 14.690 1.00 74.56 93 LEU A N 1
ATOM 763 C CA . LEU A 1 93 ? -12.963 4.807 13.945 1.00 74.56 93 LEU A CA 1
ATOM 764 C C . LEU A 1 93 ? -14.233 4.681 14.784 1.00 74.56 93 LEU A C 1
ATOM 766 O O . LEU A 1 93 ? -15.315 4.975 14.286 1.00 74.56 93 LEU A O 1
ATOM 770 N N . GLU A 1 94 ? -14.104 4.301 16.054 1.00 75.62 94 GLU A N 1
ATOM 771 C CA . GLU A 1 94 ? -15.242 4.218 16.965 1.00 75.62 94 GLU A CA 1
ATOM 772 C C . GLU A 1 94 ? -15.918 5.580 17.136 1.00 75.62 94 GLU A C 1
ATOM 774 O O . GLU A 1 94 ? -17.120 5.684 16.929 1.00 75.62 94 GLU A O 1
ATOM 779 N N . LYS A 1 95 ? -15.161 6.660 17.377 1.00 77.06 95 LYS A N 1
ATOM 780 C CA . LYS A 1 95 ? -15.733 8.019 17.412 1.00 77.06 95 LYS A CA 1
ATOM 781 C C . LYS A 1 95 ? -16.473 8.393 16.129 1.00 77.06 95 LYS A C 1
ATOM 783 O O . LYS A 1 95 ? -17.461 9.111 16.202 1.00 77.06 95 LYS A O 1
ATOM 788 N N . LEU A 1 96 ? -15.997 7.938 14.974 1.00 75.19 96 LEU A N 1
ATOM 789 C CA . LEU A 1 96 ? -16.585 8.255 13.673 1.00 75.19 96 LEU A CA 1
ATOM 790 C C . LEU A 1 96 ? -17.881 7.470 13.420 1.00 75.19 96 LEU A C 1
ATOM 792 O O . LEU A 1 96 ? -18.802 8.002 12.813 1.00 75.19 96 LEU A O 1
ATOM 796 N N . ILE A 1 97 ? -17.958 6.234 13.915 1.00 72.31 97 ILE A N 1
ATOM 797 C CA . ILE A 1 97 ? -19.149 5.380 13.830 1.00 72.31 97 ILE A CA 1
ATOM 798 C C . ILE A 1 97 ? -20.216 5.832 14.831 1.00 72.31 97 ILE A C 1
ATOM 800 O O . ILE A 1 97 ? -21.383 5.877 14.476 1.00 72.31 97 ILE A O 1
ATOM 804 N N . THR A 1 98 ? -19.838 6.189 16.060 1.00 70.31 98 THR A N 1
ATOM 805 C CA . THR A 1 98 ? -20.789 6.613 17.105 1.00 70.31 98 THR A CA 1
ATOM 806 C C . THR A 1 98 ? -21.272 8.059 16.920 1.00 70.31 98 THR A C 1
ATOM 808 O O . THR A 1 98 ? -22.274 8.447 17.514 1.00 70.31 98 THR A O 1
ATOM 811 N N . ALA A 1 99 ? -20.560 8.874 16.131 1.00 58.78 99 ALA A N 1
ATOM 812 C CA . ALA A 1 99 ? -20.966 10.239 15.777 1.00 58.78 99 ALA A CA 1
ATOM 813 C C . ALA A 1 99 ? -21.816 10.331 14.492 1.00 58.78 99 ALA A C 1
ATOM 815 O O . ALA A 1 99 ? -22.268 11.430 14.163 1.00 58.78 99 ALA A O 1
ATOM 816 N N . ALA A 1 100 ? -22.002 9.220 13.771 1.00 48.31 100 ALA A N 1
ATOM 817 C CA . ALA A 1 100 ? -22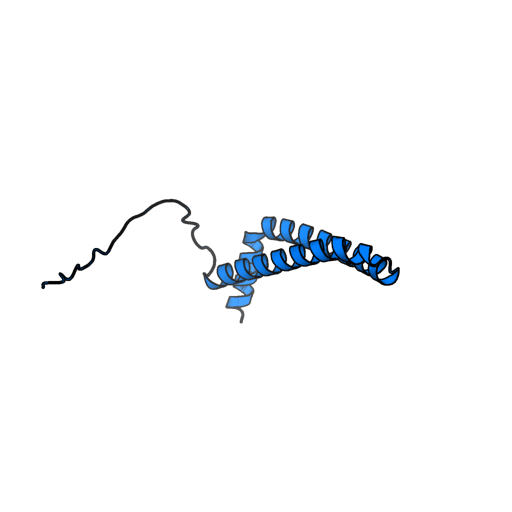.854 9.104 12.584 1.00 48.31 100 ALA A CA 1
ATOM 818 C C . ALA A 1 100 ? -24.211 8.485 12.945 1.00 48.31 100 ALA A C 1
ATOM 820 O O . ALA A 1 100 ? -25.216 8.911 12.332 1.00 48.31 100 ALA A O 1
#

pLDDT: mean 74.11, std 16.81, range [38.59, 91.81]

Sequence (100 aa):
MAKKQKNKPLKNNDLNKTEEQTEFSEATEALYKKILRVMSWIVGICFVLIIILPLFENVTLDRITKVLYYIGVINLLAFTIFEFIADSFKRFLEKLITAA

Foldseek 3Di:
DDDDDDDDDDDDDDDDDDPPVCPFDPVLVVVLVVVLVVLVVLLVVLVVLLVPQVVVVDPVSPVVSVVSVVVSVVSVVVSVVCVVCVVVVSVVSRCVVVVD

Radius of gyration: 23.29 Å; chains: 1; bounding box: 43×64×49 Å

Secondary structure (DSSP, 8-state):
----------------S------S-HHHHHHHHHHHHHHHHHHHHHHHHHHHGGGG--HHHHHHHHHHHHHHHHHHHHHHHHHHTHHHHHHHHHHHHHT-